Protein AF-A0A535KV23-F1 (afdb_monomer)

Mean predicted aligned error: 4.02 Å

Foldseek 3Di:
DDPWDQADPPPRDGDDTPDQADPPPRHGDPVVVVVVVVVVVVVVVVVVD

Secondary structure (DSSP, 8-state):
------B-TTT-PBPPTT-SB-TTT-PBPHHHHHHHHHHHHHHHHHTT-

pLDDT: mean 91.84, std 10.7, range [44.41, 98.0]

Nearest PDB structures (foldseek):
  7mnu-assembly1_B  TM=7.731E-01  e=2.068E+00  Homo sapiens
  7r7j-assembly1_A  TM=6.676E-01  e=1.364E+00  Escherichia coli K-12
  7yui-assembly1_B  TM=5.263E-01  e=2.730E+00  Homo sapiens
  7r7j-assembly2_B  TM=6.956E-01  e=5.464E+00  Escherichia coli K-12
  3b0a-assembly2_E  TM=5.473E-01  e=4.140E+00  Mus musculus

Solvent-accessible surface area (backbone atoms only — not comparable to full-atom values): 3148 Å² total; per-residue (Å²): 134,87,87,76,73,52,56,37,91,87,76,68,46,75,41,60,87,86,44,51,48,36,93,87,78,65,48,68,30,72,66,40,53,50,51,53,54,49,50,55,51,50,54,57,58,62,75,74,108

Sequence (49 aa):
MESVQVVCEKCGTQLVPNAAYCERCGARTRRARRLVRLAIRVELHAVQK

Radius of gyration: 13.47 Å; Cα contacts (8 Å, |Δi|>4): 47; chains: 1; bounding box: 30×25×36 Å

Structure (mmCIF, N/CA/C/O backbone):
data_AF-A0A535KV23-F1
#
_entry.id   AF-A0A535KV23-F1
#
loop_
_atom_site.group_PDB
_atom_site.id
_atom_site.type_symbol
_atom_site.label_atom_id
_atom_site.label_alt_id
_atom_site.label_comp_id
_atom_site.label_asym_id
_atom_site.label_entity_id
_atom_site.label_seq_id
_atom_site.pdbx_PDB_ins_code
_atom_site.Cartn_x
_atom_si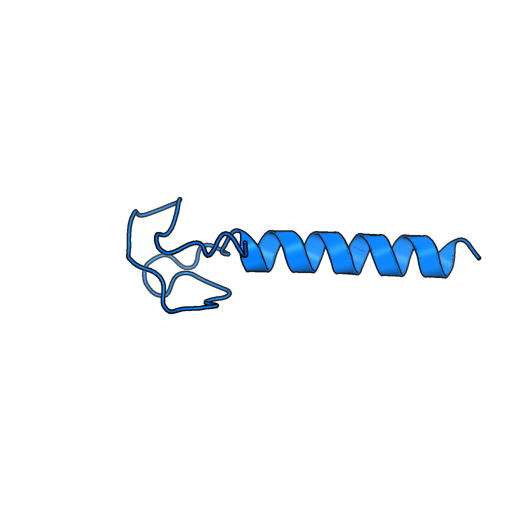te.Cartn_y
_atom_site.Cartn_z
_atom_site.occupancy
_atom_site.B_iso_or_equiv
_atom_site.auth_seq_id
_atom_site.auth_comp_id
_atom_site.auth_asym_id
_atom_site.auth_atom_id
_atom_site.pdbx_PDB_model_num
ATOM 1 N N . MET A 1 1 ? 0.710 -17.697 -5.780 1.00 44.41 1 MET A N 1
ATOM 2 C CA . MET A 1 1 ? -0.052 -17.272 -4.586 1.00 44.41 1 MET A CA 1
ATOM 3 C C . MET A 1 1 ? 0.179 -15.780 -4.388 1.00 44.41 1 MET A C 1
ATOM 5 O O . MET A 1 1 ? 1.309 -15.390 -4.126 1.00 44.41 1 MET A O 1
ATOM 9 N N . GLU A 1 2 ? -0.835 -14.945 -4.616 1.00 59.75 2 GLU A N 1
ATOM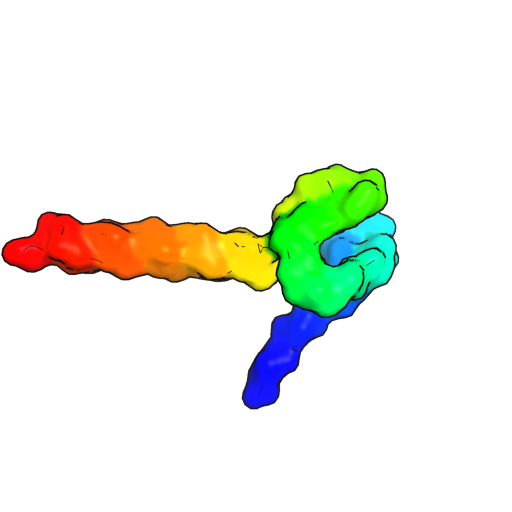 10 C CA . GLU A 1 2 ? -0.744 -13.492 -4.402 1.00 59.75 2 GLU A CA 1
ATOM 11 C C . GLU A 1 2 ? -0.872 -13.213 -2.895 1.00 59.75 2 GLU A C 1
ATOM 13 O O . GLU A 1 2 ? -1.905 -13.497 -2.291 1.00 59.75 2 GLU A O 1
ATOM 18 N N . SER A 1 3 ? 0.182 -12.701 -2.257 1.00 72.50 3 SER A N 1
ATOM 19 C CA . SER A 1 3 ? 0.156 -12.324 -0.841 1.00 72.50 3 SER A CA 1
ATOM 20 C C . SER A 1 3 ? -0.530 -10.966 -0.670 1.00 72.50 3 SER A C 1
ATOM 22 O O . SER A 1 3 ? 0.097 -9.905 -0.709 1.00 72.50 3 SER A O 1
ATOM 24 N N . VAL A 1 4 ? -1.854 -10.994 -0.504 1.00 82.31 4 VAL A N 1
ATOM 25 C CA . VAL A 1 4 ? -2.669 -9.789 -0.303 1.00 82.31 4 VAL A CA 1
ATOM 26 C C . VAL A 1 4 ? -2.488 -9.268 1.123 1.00 82.31 4 VAL A C 1
ATOM 28 O O . VAL A 1 4 ? -2.673 -9.986 2.103 1.00 82.31 4 VAL A O 1
ATOM 31 N N . GLN A 1 5 ? -2.124 -7.991 1.254 1.00 90.62 5 GLN A N 1
ATOM 32 C CA . GLN A 1 5 ? -2.105 -7.320 2.551 1.00 90.62 5 GLN A CA 1
ATOM 33 C C . GLN A 1 5 ? -3.541 -7.005 2.981 1.00 90.62 5 GLN A C 1
ATOM 35 O O . GLN A 1 5 ? -4.180 -6.143 2.388 1.00 90.62 5 GLN A O 1
ATOM 40 N N . VAL A 1 6 ? -4.007 -7.667 4.039 1.00 95.31 6 VAL A N 1
ATOM 41 C CA . VAL A 1 6 ? -5.360 -7.469 4.591 1.00 95.31 6 VAL A CA 1
ATOM 42 C C . VAL A 1 6 ? -5.375 -6.440 5.728 1.00 95.31 6 VAL A C 1
ATOM 44 O O . VAL A 1 6 ? -6.408 -5.848 6.010 1.00 95.31 6 VAL A O 1
ATOM 47 N N . VAL A 1 7 ? -4.231 -6.175 6.368 1.00 96.50 7 VAL A N 1
ATOM 48 C CA . VAL A 1 7 ? -4.131 -5.283 7.536 1.00 96.50 7 VAL A CA 1
ATOM 49 C C . VAL A 1 7 ? -3.038 -4.236 7.336 1.00 96.50 7 VAL A C 1
ATOM 51 O O . VAL A 1 7 ? -1.949 -4.534 6.839 1.00 96.50 7 VAL A O 1
ATOM 54 N N . CYS A 1 8 ? -3.320 -2.996 7.732 1.00 97.12 8 CYS A N 1
ATOM 55 C CA . CYS A 1 8 ? -2.372 -1.891 7.703 1.00 97.12 8 CYS A CA 1
ATOM 56 C C . CYS A 1 8 ? -1.245 -2.098 8.724 1.00 97.12 8 CYS A C 1
ATOM 58 O O . CYS A 1 8 ? -1.490 -2.131 9.925 1.00 97.12 8 CYS A O 1
ATOM 60 N N . GLU A 1 9 ? 0.008 -2.122 8.266 1.00 95.44 9 GLU A N 1
ATOM 61 C CA . GLU A 1 9 ? 1.188 -2.241 9.144 1.00 95.44 9 GLU A CA 1
ATOM 62 C C . GLU A 1 9 ? 1.393 -1.068 10.101 1.00 95.44 9 GLU A C 1
ATOM 64 O O . GLU A 1 9 ? 2.105 -1.211 11.086 1.00 95.44 9 GLU A O 1
ATOM 69 N N . LYS A 1 10 ? 0.819 0.105 9.808 1.00 97.19 10 LYS A N 1
ATOM 70 C CA . LYS A 1 10 ? 1.027 1.301 10.635 1.00 97.19 10 LYS A CA 1
ATOM 71 C C . LYS A 1 10 ? 0.038 1.400 11.794 1.00 97.19 10 LYS A C 1
ATOM 73 O O . LYS A 1 10 ? 0.397 1.908 12.846 1.00 97.19 10 LYS A O 1
ATOM 78 N N . CYS A 1 11 ? -1.215 1.002 11.582 1.00 97.69 11 CYS A N 1
ATOM 79 C CA . CYS A 1 11 ? -2.288 1.222 12.560 1.00 97.69 11 CYS A CA 1
ATOM 80 C C . CYS A 1 11 ? -3.147 -0.015 12.850 1.00 97.69 11 CYS A C 1
ATOM 82 O O . CYS A 1 11 ? -4.123 0.097 13.585 1.00 97.69 11 CYS A O 1
ATOM 84 N N . GLY A 1 12 ? -2.859 -1.163 12.232 1.00 96.81 12 GLY A N 1
ATOM 85 C CA . GLY A 1 12 ? -3.587 -2.412 12.469 1.00 96.81 12 GLY A CA 1
ATOM 86 C C . GLY A 1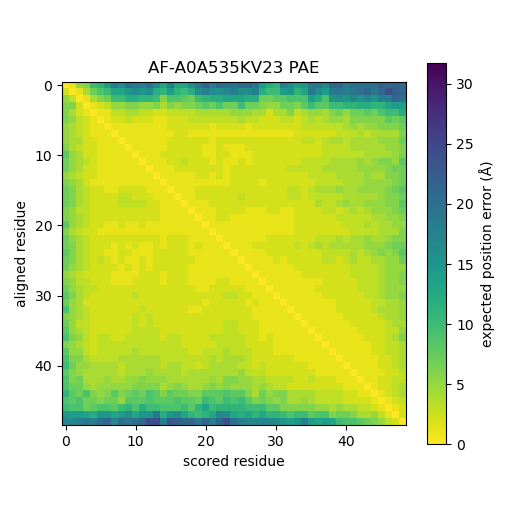 12 ? -5.016 -2.452 11.918 1.00 96.81 12 GLY A C 1
ATOM 87 O O . GLY A 1 12 ? -5.725 -3.421 12.150 1.00 96.81 12 GLY A O 1
ATOM 88 N N . THR A 1 13 ? -5.468 -1.425 11.192 1.00 97.56 13 THR A N 1
ATOM 89 C CA . THR A 1 13 ? -6.824 -1.414 10.614 1.00 97.56 13 THR A CA 1
ATOM 90 C C . THR A 1 13 ? -6.904 -2.321 9.398 1.00 97.56 13 THR A C 1
ATOM 92 O O . THR A 1 13 ? -5.952 -2.392 8.614 1.00 97.56 13 THR A O 1
ATOM 95 N N . GLN A 1 14 ? -8.036 -3.002 9.248 1.00 97.44 14 GLN A N 1
ATOM 96 C CA . GLN A 1 14 ? -8.317 -3.816 8.077 1.00 97.44 14 GLN A CA 1
ATOM 97 C C . GLN A 1 14 ? -8.347 -2.928 6.831 1.00 97.44 14 GLN A C 1
ATOM 99 O O . GLN A 1 14 ? -8.911 -1.840 6.835 1.00 97.44 14 GLN A O 1
ATOM 104 N N . LEU A 1 15 ? -7.665 -3.365 5.784 1.00 96.75 15 LEU A N 1
ATOM 105 C CA . LEU A 1 15 ? -7.622 -2.669 4.51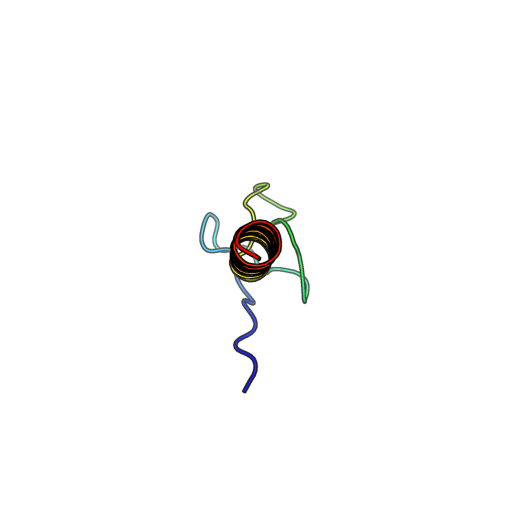1 1.00 96.75 15 LEU A CA 1
ATOM 106 C C . LEU A 1 15 ? -8.697 -3.242 3.600 1.00 96.75 15 LEU A C 1
ATOM 108 O O . LEU A 1 15 ? -8.879 -4.460 3.532 1.00 96.75 15 LEU A O 1
ATOM 112 N N . VAL A 1 16 ? -9.342 -2.368 2.833 1.00 94.19 16 VAL A N 1
ATOM 113 C CA . VAL A 1 16 ? -10.114 -2.815 1.676 1.00 94.19 16 VAL A CA 1
ATOM 114 C C . VAL A 1 16 ? -9.186 -3.525 0.679 1.00 94.19 16 VAL A C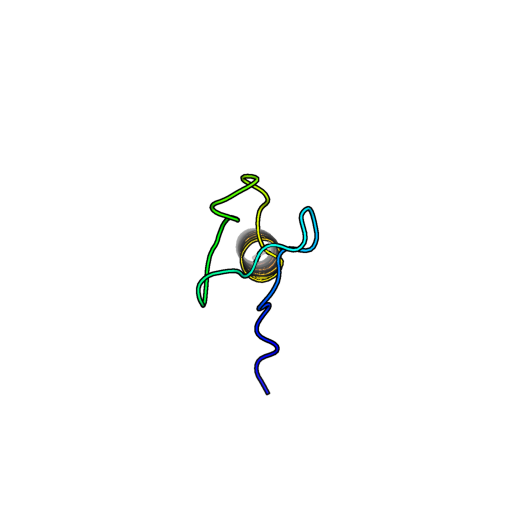 1
ATOM 116 O O . VAL A 1 16 ? -8.006 -3.158 0.559 1.00 94.19 16 VAL A O 1
ATOM 119 N N . PRO A 1 17 ? -9.674 -4.549 -0.043 1.00 92.56 17 P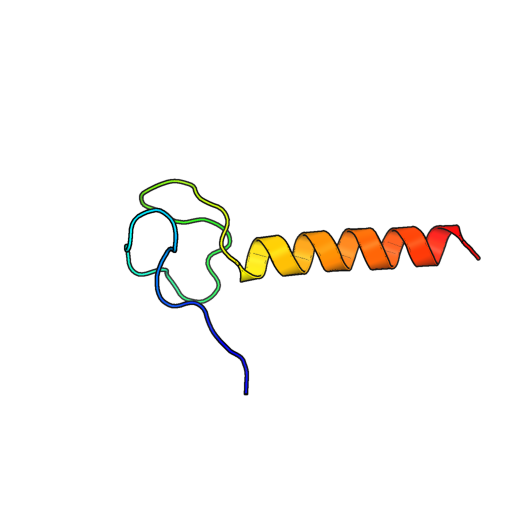RO A N 1
ATOM 120 C CA . PRO A 1 17 ? -8.876 -5.229 -1.049 1.00 92.56 17 PRO A CA 1
ATOM 121 C C . PRO A 1 17 ? -8.259 -4.217 -2.007 1.00 92.56 17 PRO A C 1
ATOM 123 O O . PRO A 1 17 ? -8.932 -3.311 -2.492 1.00 92.56 17 PRO A O 1
ATOM 126 N N . ASN A 1 18 ? -6.966 -4.372 -2.285 1.00 91.00 18 ASN A N 1
ATOM 127 C CA . ASN A 1 18 ? -6.249 -3.538 -3.248 1.00 91.00 18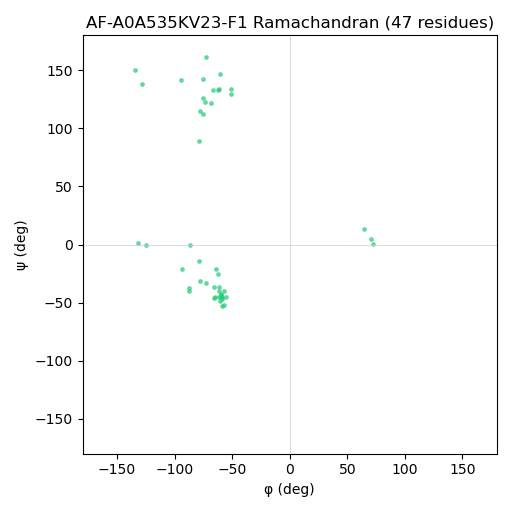 ASN A CA 1
ATOM 128 C C . ASN A 1 18 ? -6.125 -2.046 -2.887 1.00 91.00 18 ASN A C 1
ATOM 130 O O . ASN A 1 18 ? -5.680 -1.273 -3.735 1.00 91.00 18 ASN A O 1
ATOM 134 N N . ALA A 1 19 ? -6.421 -1.648 -1.643 1.00 94.94 19 ALA A N 1
ATOM 135 C CA . ALA A 1 19 ? -6.223 -0.281 -1.170 1.00 94.94 19 ALA A CA 1
ATOM 136 C C . ALA A 1 19 ? -4.799 0.220 -1.460 1.00 94.94 19 ALA A C 1
ATOM 138 O O . ALA A 1 19 ? -3.811 -0.428 -1.098 1.00 94.94 19 ALA A O 1
ATOM 139 N N . ALA A 1 20 ? -4.669 1.399 -2.071 1.00 96.00 20 ALA A N 1
ATOM 140 C CA . ALA A 1 20 ? -3.368 2.052 -2.223 1.00 96.00 20 ALA A CA 1
ATOM 141 C C . ALA A 1 20 ? -2.913 2.737 -0.919 1.00 96.00 20 ALA A C 1
ATOM 143 O O . ALA A 1 20 ? -1.718 2.774 -0.604 1.00 96.00 20 ALA A O 1
ATOM 144 N N . TYR A 1 21 ? -3.878 3.215 -0.131 1.00 97.50 21 TYR A N 1
ATOM 145 C CA . TYR A 1 21 ? -3.688 3.920 1.134 1.00 97.50 21 TYR A CA 1
ATOM 146 C C . TYR A 1 21 ? -4.645 3.370 2.193 1.00 97.50 21 TYR A C 1
ATOM 148 O O . TYR A 1 21 ? -5.735 2.907 1.871 1.00 97.50 21 TYR A O 1
ATOM 156 N N . CYS A 1 22 ? -4.245 3.426 3.461 1.00 97.75 22 CYS A N 1
ATOM 157 C CA . CYS A 1 22 ? -5.130 3.120 4.577 1.0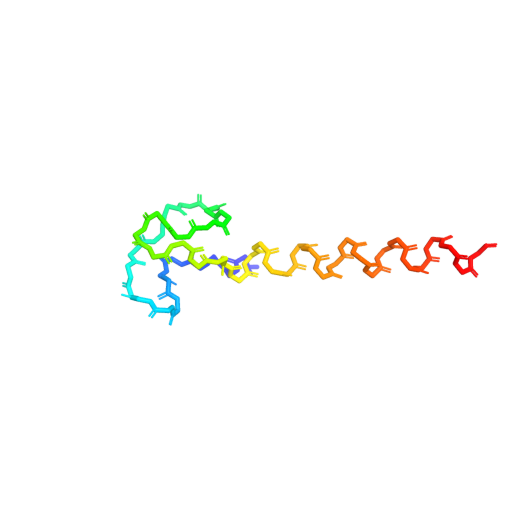0 97.75 22 CYS A CA 1
ATOM 158 C C . CYS A 1 22 ? -6.134 4.259 4.786 1.00 97.75 22 CYS A C 1
ATOM 160 O O . CYS A 1 22 ? -5.723 5.384 5.063 1.00 97.75 22 CYS A O 1
ATOM 162 N N . GLU A 1 23 ? -7.427 3.948 4.737 1.00 96.81 23 GLU A N 1
ATOM 163 C CA . GLU A 1 23 ? -8.520 4.910 4.956 1.00 96.81 23 GLU A CA 1
ATOM 164 C C . GLU A 1 23 ? -8.518 5.533 6.358 1.00 96.81 23 GLU A C 1
ATOM 166 O O . GLU A 1 23 ? -8.966 6.659 6.538 1.00 96.81 23 GLU A O 1
ATOM 171 N N . ARG A 1 24 ? -7.948 4.839 7.352 1.00 97.81 24 ARG A N 1
ATOM 172 C CA . ARG A 1 24 ? -7.893 5.333 8.733 1.00 97.81 24 ARG A CA 1
ATOM 173 C C . ARG A 1 24 ? -6.679 6.210 9.035 1.00 97.81 24 ARG A C 1
ATOM 175 O O . ARG A 1 24 ? -6.791 7.150 9.808 1.00 97.81 24 ARG A O 1
ATOM 182 N N . CYS A 1 25 ? -5.495 5.874 8.515 1.00 98.00 25 CYS A N 1
ATOM 183 C CA . CYS A 1 25 ? -4.245 6.544 8.915 1.00 98.00 25 CYS A CA 1
ATOM 184 C C . CYS A 1 25 ? -3.435 7.152 7.762 1.00 98.00 25 CYS A C 1
ATOM 186 O O . CYS A 1 25 ? -2.346 7.674 8.000 1.00 98.00 25 CYS A O 1
ATOM 188 N N . GLY A 1 26 ? -3.907 7.027 6.519 1.00 97.31 26 GLY A N 1
ATOM 189 C CA . GLY A 1 26 ? -3.263 7.580 5.323 1.00 97.31 26 GLY A CA 1
ATOM 190 C C . GLY A 1 26 ? -1.981 6.868 4.874 1.00 97.31 26 GLY A C 1
ATOM 191 O O . GLY A 1 26 ? -1.371 7.256 3.879 1.00 97.31 26 GLY A O 1
ATOM 192 N N . ALA A 1 27 ? -1.535 5.815 5.567 1.00 97.75 27 ALA A N 1
ATOM 193 C CA . ALA A 1 27 ? -0.312 5.109 5.193 1.00 97.75 27 ALA A CA 1
ATOM 194 C C . ALA A 1 27 ? -0.459 4.387 3.845 1.00 97.75 27 ALA A C 1
ATOM 196 O O . ALA A 1 27 ? -1.412 3.635 3.646 1.00 97.75 27 ALA A O 1
ATOM 197 N N . ARG A 1 28 ? 0.531 4.532 2.951 1.00 97.31 28 ARG A N 1
ATOM 198 C CA . ARG A 1 28 ? 0.628 3.712 1.728 1.00 97.31 28 ARG A CA 1
ATOM 199 C C . ARG A 1 28 ? 0.780 2.233 2.072 1.00 97.31 28 ARG A C 1
ATOM 201 O O . ARG A 1 28 ? 1.656 1.895 2.879 1.00 97.31 28 ARG A O 1
ATOM 208 N N . THR A 1 29 ? 0.015 1.376 1.404 1.00 96.19 29 THR A N 1
ATOM 209 C CA . THR A 1 29 ? 0.073 -0.086 1.564 1.00 96.19 29 THR A CA 1
ATOM 210 C C . THR A 1 29 ? 1.339 -0.676 0.937 1.00 96.19 29 THR A C 1
ATOM 212 O O . THR A 1 29 ? 1.988 -0.050 0.091 1.00 96.19 29 THR A O 1
ATOM 215 N N . ARG A 1 30 ? 1.718 -1.901 1.327 1.00 94.38 30 ARG A N 1
ATOM 216 C CA . ARG A 1 30 ? 2.865 -2.616 0.736 1.00 94.38 30 ARG A CA 1
ATOM 217 C C . ARG A 1 30 ? 2.712 -2.780 -0.762 1.00 94.38 30 ARG A C 1
ATOM 219 O O . ARG A 1 30 ? 3.689 -2.593 -1.485 1.00 94.38 30 ARG A O 1
ATOM 226 N N . ARG A 1 31 ? 1.494 -3.074 -1.224 1.00 93.19 31 ARG A N 1
ATOM 227 C CA . ARG A 1 31 ? 1.197 -3.206 -2.651 1.00 93.19 31 ARG A CA 1
ATOM 228 C C . ARG A 1 31 ? 1.526 -1.913 -3.391 1.00 93.19 31 ARG A C 1
ATOM 230 O O . ARG A 1 31 ? 2.329 -1.946 -4.319 1.00 93.19 31 ARG A O 1
ATOM 237 N N . ALA A 1 32 ? 0.994 -0.780 -2.931 1.00 95.12 32 ALA A N 1
ATOM 238 C CA . ALA A 1 32 ? 1.260 0.517 -3.551 1.00 95.12 32 ALA A CA 1
ATOM 239 C C . ALA A 1 32 ? 2.757 0.858 -3.563 1.00 95.12 32 ALA A C 1
ATOM 241 O O . ALA A 1 32 ? 3.300 1.238 -4.598 1.00 95.12 32 ALA A O 1
ATOM 242 N N . ARG A 1 33 ? 3.462 0.652 -2.441 1.00 95.06 33 ARG A N 1
ATOM 243 C CA . ARG A 1 33 ? 4.919 0.877 -2.365 1.00 95.06 33 ARG A CA 1
ATOM 244 C C . ARG A 1 33 ? 5.689 0.005 -3.358 1.00 95.06 33 ARG A C 1
ATOM 246 O O . ARG A 1 33 ? 6.625 0.489 -3.989 1.00 95.06 33 ARG A O 1
ATOM 253 N N . ARG A 1 34 ? 5.319 -1.273 -3.492 1.00 94.62 34 ARG A N 1
ATOM 254 C CA . ARG A 1 34 ? 5.970 -2.215 -4.413 1.00 94.62 34 ARG A CA 1
ATOM 255 C C . ARG A 1 34 ? 5.764 -1.796 -5.865 1.00 94.62 34 ARG A C 1
ATOM 257 O O . ARG A 1 34 ? 6.736 -1.776 -6.609 1.00 94.62 34 ARG A O 1
ATOM 264 N N . LEU A 1 35 ? 4.540 -1.426 -6.238 1.00 94.56 35 LEU A N 1
ATOM 265 C CA . LEU A 1 35 ? 4.217 -0.991 -7.598 1.00 94.56 35 LEU A CA 1
ATOM 266 C C . LEU A 1 35 ? 4.991 0.269 -7.991 1.00 94.56 35 LEU A C 1
ATOM 268 O O . LEU A 1 35 ? 5.616 0.281 -9.043 1.00 94.56 35 LEU A O 1
ATOM 272 N N . VAL A 1 36 ? 5.052 1.277 -7.115 1.00 96.19 36 VAL A N 1
ATOM 273 C CA . VAL A 1 36 ? 5.838 2.498 -7.374 1.00 96.19 36 VAL A CA 1
ATOM 274 C C . VAL A 1 36 ? 7.322 2.176 -7.574 1.00 96.19 36 VAL A C 1
ATOM 276 O O . VAL A 1 36 ? 7.933 2.649 -8.525 1.00 96.19 36 VAL A O 1
ATOM 279 N N . ARG A 1 37 ? 7.909 1.330 -6.715 1.00 96.19 37 ARG A N 1
ATOM 280 C CA . ARG A 1 37 ? 9.315 0.911 -6.864 1.00 96.19 37 ARG A CA 1
ATOM 281 C C . ARG A 1 37 ? 9.565 0.162 -8.172 1.00 96.19 37 ARG A C 1
ATOM 283 O O . ARG A 1 37 ? 10.614 0.352 -8.779 1.00 96.19 37 ARG A O 1
ATOM 290 N N . LEU A 1 38 ? 8.636 -0.703 -8.577 1.00 96.06 38 LEU A N 1
ATOM 291 C CA . LEU A 1 38 ? 8.728 -1.434 -9.839 1.00 96.06 38 LEU A CA 1
ATOM 292 C C . LEU A 1 38 ? 8.639 -0.486 -11.034 1.00 96.06 38 LEU A C 1
ATOM 294 O O . LEU A 1 38 ? 9.482 -0.590 -11.913 1.00 96.06 38 LEU A O 1
ATOM 298 N N . ALA A 1 39 ? 7.692 0.454 -11.033 1.00 95.75 39 ALA A N 1
ATOM 299 C CA . ALA A 1 39 ? 7.554 1.447 -12.094 1.00 95.75 39 ALA A CA 1
ATOM 300 C C . ALA A 1 39 ? 8.846 2.256 -12.263 1.00 95.75 39 ALA A C 1
ATOM 302 O O . ALA A 1 39 ? 9.424 2.255 -13.340 1.00 95.75 39 ALA A O 1
ATOM 303 N N . ILE A 1 40 ? 9.378 2.824 -11.173 1.00 95.88 40 ILE A N 1
ATOM 304 C CA . ILE A 1 40 ? 10.654 3.558 -11.206 1.00 95.88 40 ILE A CA 1
ATOM 305 C C . ILE A 1 40 ? 11.768 2.683 -11.783 1.00 95.88 40 ILE A C 1
ATOM 307 O O . ILE A 1 40 ? 12.528 3.130 -12.633 1.00 95.88 40 ILE A O 1
ATOM 311 N N . ARG A 1 41 ? 11.866 1.421 -11.347 1.00 96.00 41 ARG A N 1
ATOM 312 C CA . ARG A 1 41 ? 12.871 0.498 -11.879 1.00 96.00 41 ARG A CA 1
ATOM 313 C C . ARG A 1 41 ? 12.714 0.309 -13.386 1.00 96.00 41 ARG A C 1
ATOM 315 O O . ARG A 1 41 ? 13.723 0.348 -14.075 1.00 96.00 41 ARG A O 1
ATOM 322 N N . VAL A 1 42 ? 11.500 0.074 -13.875 1.00 95.50 42 VAL A N 1
ATOM 323 C CA . VAL A 1 42 ? 11.232 -0.133 -15.306 1.00 95.50 42 VAL A CA 1
ATOM 324 C C . VAL A 1 42 ? 11.645 1.096 -16.108 1.00 95.50 42 VAL A C 1
ATOM 326 O O . VAL A 1 42 ? 12.421 0.948 -17.046 1.00 95.50 42 VAL A O 1
ATOM 329 N N . GLU A 1 43 ? 11.233 2.291 -15.686 1.00 94.88 43 GLU A N 1
ATOM 330 C CA . GLU A 1 43 ? 11.611 3.540 -16.359 1.00 94.88 43 GLU A CA 1
ATOM 331 C C . GLU A 1 43 ? 13.131 3.741 -16.376 1.00 94.88 43 GLU A C 1
ATOM 333 O O . GLU A 1 43 ? 13.714 4.055 -17.409 1.00 94.88 43 GLU A O 1
ATOM 338 N N . LEU A 1 44 ? 13.814 3.474 -15.258 1.00 93.88 44 LEU A N 1
ATOM 339 C CA . LEU A 1 44 ? 15.275 3.560 -15.206 1.00 93.88 44 LEU A CA 1
ATOM 340 C C . LEU A 1 44 ? 15.955 2.587 -16.176 1.00 93.88 44 LEU A C 1
ATOM 342 O O . LEU A 1 44 ? 16.992 2.934 -16.732 1.00 93.88 44 LEU A O 1
ATOM 346 N N . HIS A 1 45 ? 15.414 1.381 -16.373 1.00 92.56 45 HIS A N 1
ATOM 347 C CA . HIS A 1 45 ? 15.947 0.445 -17.371 1.00 92.56 45 HIS A CA 1
ATOM 348 C C . HIS A 1 45 ? 15.621 0.896 -18.799 1.00 92.56 45 HIS A C 1
ATOM 350 O O . HIS A 1 45 ? 16.428 0.665 -19.694 1.00 92.56 45 HIS A O 1
ATOM 356 N N . ALA A 1 46 ? 14.470 1.539 -19.016 1.00 90.06 46 ALA A N 1
ATOM 357 C CA . ALA A 1 46 ? 14.076 2.055 -20.322 1.00 90.06 46 ALA A CA 1
ATOM 358 C C . ALA A 1 46 ? 15.000 3.185 -20.805 1.00 90.06 46 ALA A C 1
ATOM 360 O O . ALA A 1 46 ? 15.325 3.224 -21.983 1.00 90.06 46 ALA A O 1
ATOM 361 N N . VAL A 1 47 ? 15.471 4.052 -19.901 1.00 86.69 47 VAL A N 1
ATOM 362 C CA . VAL A 1 47 ? 16.371 5.182 -20.222 1.00 86.69 47 VAL A CA 1
ATOM 363 C C . VAL A 1 47 ? 17.840 4.755 -20.403 1.00 86.69 47 VAL A C 1
ATOM 365 O O . VAL A 1 47 ? 18.654 5.520 -20.906 1.00 86.69 47 VAL A O 1
ATOM 368 N N . GLN A 1 48 ? 18.207 3.537 -19.993 1.00 79.94 48 GLN A N 1
ATOM 369 C CA . GLN A 1 48 ? 1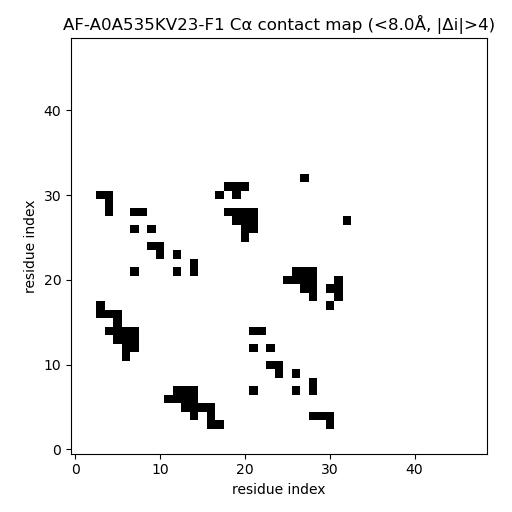9.569 2.996 -20.143 1.00 79.94 48 GLN A CA 1
ATOM 370 C C . GLN A 1 48 ? 19.819 2.304 -21.500 1.00 79.94 48 GLN A C 1
ATOM 372 O O . GLN A 1 48 ? 20.921 1.802 -21.722 1.00 79.94 48 GLN A O 1
ATOM 377 N N . LYS A 1 49 ? 18.815 2.246 -22.382 1.00 61.03 49 LYS A N 1
ATOM 378 C CA . LYS A 1 49 ? 18.925 1.793 -23.776 1.00 61.03 49 LYS A CA 1
ATOM 379 C C . LYS A 1 49 ? 18.866 2.983 -24.721 1.00 61.03 49 LYS A C 1
ATOM 381 O O . LYS A 1 49 ? 19.556 2.899 -25.758 1.00 61.03 49 LYS A O 1
#